Protein AF-A0A0A2C824-F1 (afdb_monomer)

pLDDT: mean 75.47, std 16.01, range [34.09, 92.88]

Nearest PDB structures (foldseek):
  3d4e-assembly1_A  TM=3.281E-01  e=4.835E-01  Streptococcus mutans
  4fuw-assembly1_B  TM=3.260E-01  e=3.064E-01  Saccharomyces cerevisiae S288C
  6jwp-assembly1_E  TM=3.381E-01  e=8.076E-01  Saccharomyces cerevisiae S288C
  8cuq-assembly2_A  TM=5.037E-01  e=4.466E+00  Acinetobacter baumannii
  4u0t-assembly7_G  TM=3.366E-01  e=2.525E+00  Acinetobacter baumannii

Structure (mmCIF, N/CA/C/O backbone):
data_AF-A0A0A2C824-F1
#
_entry.id   AF-A0A0A2C824-F1
#
loop_
_atom_site.group_PDB
_atom_site.id
_atom_site.type_symbol
_atom_site.label_atom_id
_atom_site.label_alt_id
_atom_site.label_comp_id
_atom_site.label_asym_id
_atom_site.label_entity_id
_atom_site.label_seq_id
_atom_site.pdbx_PDB_ins_code
_atom_site.Cartn_x
_atom_site.Cartn_y
_atom_site.Cartn_z
_atom_site.occupancy
_atom_site.B_iso_or_equiv
_atom_site.auth_seq_id
_atom_site.auth_comp_id
_atom_site.auth_asym_id
_atom_site.auth_atom_id
_atom_site.pdbx_PDB_model_num
ATOM 1 N N . MET A 1 1 ? -16.033 2.986 2.716 1.00 73.00 1 MET A N 1
ATOM 2 C CA . MET A 1 1 ? -15.933 1.860 3.685 1.00 73.00 1 MET A CA 1
ATOM 3 C C . MET A 1 1 ? -15.476 2.391 5.041 1.00 73.00 1 MET A C 1
ATOM 5 O O . MET A 1 1 ? -14.502 3.128 5.052 1.00 73.00 1 MET A O 1
ATOM 9 N N . ASP A 1 2 ? -16.175 2.084 6.137 1.00 82.94 2 ASP A N 1
ATOM 10 C CA . ASP A 1 2 ? -15.837 2.541 7.502 1.00 82.94 2 ASP A CA 1
ATOM 11 C C . ASP A 1 2 ? -14.719 1.704 8.165 1.00 82.94 2 ASP A C 1
ATOM 13 O O . ASP A 1 2 ? -14.307 0.673 7.626 1.00 82.94 2 ASP A O 1
ATOM 17 N N . LEU A 1 3 ? -14.229 2.150 9.331 1.00 82.62 3 LEU A N 1
ATOM 18 C CA . LEU A 1 3 ? -13.144 1.492 10.074 1.00 82.62 3 LEU A CA 1
ATOM 19 C C . LEU A 1 3 ? -13.476 0.047 10.450 1.00 82.62 3 LEU A C 1
ATOM 21 O O . LEU A 1 3 ? -12.667 -0.838 10.194 1.00 82.62 3 LEU A O 1
ATOM 25 N N . GLN A 1 4 ? -14.674 -0.214 10.977 1.00 84.81 4 GLN A N 1
ATOM 26 C CA . GLN A 1 4 ? -15.064 -1.557 11.417 1.00 84.81 4 GLN A CA 1
ATOM 27 C C . GLN A 1 4 ? -15.059 -2.561 10.261 1.00 84.81 4 GLN A C 1
ATOM 29 O O . GLN A 1 4 ? -14.655 -3.714 10.430 1.00 84.81 4 GLN A O 1
ATOM 34 N N . LYS A 1 5 ? -15.472 -2.132 9.064 1.00 81.44 5 LYS A N 1
ATOM 35 C CA . LYS A 1 5 ? -15.385 -2.954 7.853 1.00 81.44 5 LYS A CA 1
ATOM 36 C C . LYS A 1 5 ? -13.940 -3.196 7.426 1.00 81.44 5 LYS A C 1
ATOM 38 O O . LYS A 1 5 ? -13.633 -4.317 7.033 1.00 81.44 5 LYS A O 1
ATOM 43 N N . VAL A 1 6 ? -13.058 -2.193 7.513 1.00 78.94 6 VAL A N 1
ATOM 44 C CA . VAL A 1 6 ? -11.615 -2.371 7.242 1.00 78.94 6 VAL A CA 1
ATOM 45 C C . VAL A 1 6 ? -11.026 -3.399 8.208 1.00 78.94 6 VAL A C 1
ATOM 47 O O . VAL A 1 6 ? -10.404 -4.361 7.764 1.00 78.94 6 VAL A O 1
ATOM 50 N N . GLU A 1 7 ? -11.281 -3.240 9.505 1.00 85.44 7 GLU A N 1
ATOM 51 C CA . GLU A 1 7 ? -10.804 -4.136 10.561 1.00 85.44 7 GLU A CA 1
ATOM 52 C C . GLU A 1 7 ? -11.297 -5.568 10.364 1.00 85.44 7 GLU A C 1
ATOM 54 O O . GLU A 1 7 ? -10.503 -6.506 10.341 1.00 85.44 7 GLU A O 1
ATOM 59 N N . SER A 1 8 ? -12.602 -5.738 10.131 1.00 82.06 8 SER A N 1
ATOM 60 C CA . SER A 1 8 ? -13.219 -7.049 9.894 1.00 82.06 8 SER A CA 1
ATOM 61 C C . SER A 1 8 ? -12.656 -7.736 8.652 1.00 82.06 8 SER A C 1
ATOM 63 O O . SER A 1 8 ? -12.522 -8.957 8.611 1.00 82.06 8 SER A O 1
ATOM 65 N N . HIS A 1 9 ? -12.332 -6.958 7.619 1.00 76.94 9 HIS A N 1
ATOM 66 C CA . HIS A 1 9 ? -11.803 -7.481 6.366 1.00 76.94 9 HIS A CA 1
ATOM 67 C C . HIS A 1 9 ? -10.331 -7.875 6.459 1.00 76.94 9 HIS A C 1
ATOM 69 O O . HIS A 1 9 ? -9.905 -8.819 5.793 1.00 76.94 9 HIS A O 1
ATOM 75 N N . LEU A 1 10 ? -9.564 -7.145 7.268 1.00 76.56 10 LEU A N 1
ATOM 76 C CA . LEU A 1 10 ? -8.146 -7.389 7.511 1.00 76.56 10 LEU A CA 1
ATOM 77 C C . LEU A 1 10 ? -7.892 -8.385 8.645 1.00 76.56 10 LEU A C 1
ATOM 79 O O . LEU A 1 10 ? -6.811 -8.961 8.703 1.00 76.56 10 LEU A O 1
ATOM 83 N N . GLY A 1 11 ? -8.869 -8.599 9.528 1.00 80.69 11 GLY A N 1
ATOM 84 C CA . GLY A 1 11 ? -8.677 -9.351 10.766 1.00 80.69 11 GLY A CA 1
ATOM 85 C C . GLY A 1 11 ? -7.732 -8.642 11.739 1.00 80.69 11 GLY A C 1
ATOM 86 O O . GLY A 1 11 ? -7.056 -9.304 12.520 1.00 80.69 11 GLY A O 1
ATOM 87 N N . ILE A 1 12 ? -7.645 -7.311 11.659 1.00 84.06 12 ILE A N 1
ATOM 88 C CA . ILE A 1 12 ? -6.705 -6.483 12.419 1.00 84.06 12 ILE A CA 1
ATOM 89 C C . ILE A 1 12 ? -7.475 -5.345 13.081 1.00 84.06 12 ILE A C 1
ATOM 91 O O . ILE A 1 12 ? -8.342 -4.755 12.447 1.00 84.06 12 ILE A O 1
ATOM 95 N N . SER A 1 13 ? -7.140 -5.022 14.329 1.00 87.19 13 SER A N 1
ATOM 96 C CA . SER A 1 13 ? -7.655 -3.840 15.024 1.00 87.19 13 SER A CA 1
ATOM 97 C C . SER A 1 13 ? -6.680 -2.678 14.903 1.00 87.19 13 SER A C 1
ATOM 99 O O . SER A 1 13 ? -5.492 -2.837 15.187 1.00 87.19 13 SER A O 1
ATOM 101 N N . PHE A 1 14 ? -7.179 -1.507 14.516 1.00 88.50 14 PHE A N 1
ATOM 102 C CA . PHE A 1 14 ? -6.365 -0.301 14.446 1.00 88.50 14 PHE A CA 1
ATOM 103 C C . PHE A 1 14 ? -6.499 0.536 15.714 1.00 88.50 14 PHE A C 1
ATOM 105 O O . PHE A 1 14 ? -7.536 0.573 16.372 1.00 88.50 14 PHE A O 1
ATOM 112 N N . SER A 1 15 ? -5.438 1.267 16.031 1.00 89.94 15 SER A N 1
ATOM 113 C CA . SER A 1 15 ? -5.442 2.301 17.060 1.00 89.94 15 SER A CA 1
ATOM 114 C C . SER A 1 15 ? -5.401 3.685 16.412 1.00 89.94 15 SER A C 1
ATOM 116 O O . SER A 1 15 ? -4.686 3.870 15.428 1.00 89.94 15 SER A O 1
ATOM 118 N N . PRO A 1 16 ? -6.137 4.681 16.930 1.00 88.69 16 PRO A N 1
ATOM 119 C CA . PRO A 1 16 ? -6.015 6.050 16.444 1.00 88.69 16 PRO A CA 1
ATOM 120 C C . PRO A 1 16 ? -4.604 6.582 16.716 1.00 88.69 16 PRO A C 1
ATOM 122 O O . PRO A 1 16 ? -4.046 6.358 17.797 1.00 88.69 16 PRO A O 1
ATOM 125 N N . ILE A 1 17 ? -4.041 7.315 15.756 1.00 86.50 17 ILE A N 1
ATOM 126 C CA . ILE A 1 17 ? -2.763 8.002 15.957 1.00 86.50 17 ILE A CA 1
ATOM 127 C C . ILE A 1 17 ? -3.014 9.202 16.869 1.00 86.50 17 ILE A C 1
ATOM 129 O O . ILE A 1 17 ? -3.818 10.078 16.562 1.00 86.50 17 ILE A O 1
ATOM 133 N N . LYS A 1 18 ? -2.346 9.229 18.028 1.00 67.81 18 LYS A N 1
ATOM 134 C CA . LYS A 1 18 ? -2.470 10.304 19.025 1.00 67.81 18 LYS A CA 1
ATOM 135 C C . LYS A 1 18 ? -1.647 11.534 18.624 1.00 67.81 18 LYS A C 1
ATOM 137 O O . LYS A 1 18 ? -0.763 11.952 19.363 1.00 67.81 18 LYS A O 1
ATOM 142 N N . GLU A 1 19 ? -1.931 1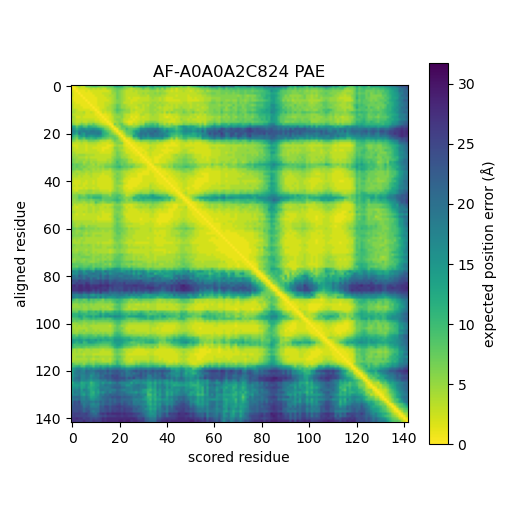2.101 17.461 1.00 67.19 19 GLU A N 1
ATOM 143 C CA . GLU A 1 19 ? -1.425 13.411 17.049 1.00 67.19 19 GLU A CA 1
ATOM 144 C C . GLU A 1 19 ? -2.608 14.375 16.919 1.00 67.19 19 GLU A C 1
ATOM 146 O O . GLU A 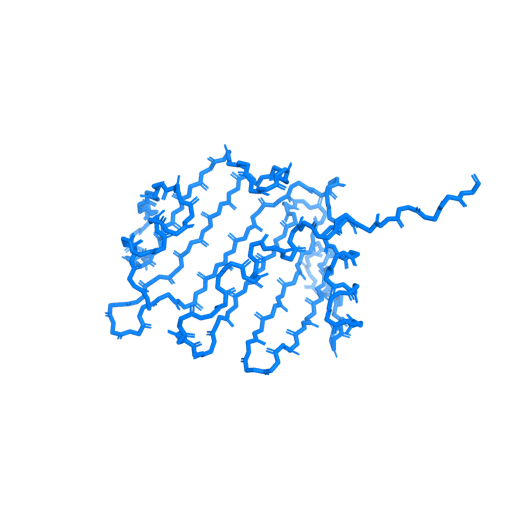1 19 ? -3.647 14.033 16.356 1.00 67.19 19 GLU A O 1
ATOM 151 N N . GLU A 1 20 ? -2.473 15.589 17.463 1.00 54.16 20 GLU A N 1
ATOM 152 C CA . GLU A 1 20 ? -3.575 16.557 17.633 1.00 54.16 20 GLU A CA 1
ATOM 153 C C . GLU A 1 20 ? -4.279 16.967 16.323 1.00 54.16 20 GLU A C 1
ATOM 155 O O . GLU A 1 20 ? -5.358 17.556 16.356 1.0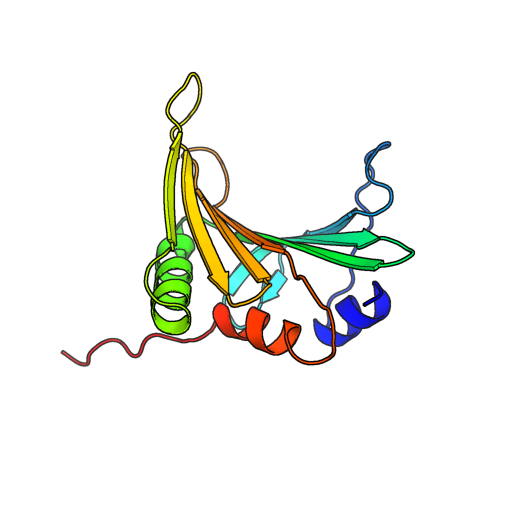0 54.16 20 GLU A O 1
ATOM 160 N N . THR A 1 21 ? -3.701 16.648 15.162 1.00 58.34 21 THR A N 1
ATOM 161 C CA . THR A 1 21 ? -4.164 17.092 13.838 1.00 58.34 21 THR A CA 1
ATOM 162 C C . THR A 1 21 ? -4.720 15.983 12.940 1.00 58.34 21 THR A C 1
ATOM 164 O O . THR A 1 21 ? -5.257 16.288 11.877 1.00 58.34 21 THR A O 1
ATOM 167 N N . THR A 1 22 ? -4.651 14.706 13.331 1.00 65.06 22 THR A N 1
ATOM 168 C CA . THR A 1 22 ? -4.999 13.568 12.454 1.00 65.06 22 THR A CA 1
ATOM 169 C C . THR A 1 22 ? -6.163 12.735 12.997 1.00 65.06 22 THR A C 1
ATOM 171 O O . THR A 1 22 ? -6.073 11.521 13.146 1.00 65.06 22 THR A O 1
ATOM 174 N N . GLN A 1 23 ? -7.321 13.376 13.204 1.00 70.06 23 GLN A N 1
ATOM 175 C CA . GLN A 1 23 ? -8.550 12.755 13.749 1.00 70.06 23 GLN A CA 1
ATOM 176 C C . GLN A 1 23 ? -9.114 11.566 12.936 1.00 70.06 23 GLN A C 1
ATOM 178 O O . GLN A 1 23 ? -10.003 10.865 13.408 1.00 70.06 23 GLN A O 1
ATOM 183 N N . ASN A 1 24 ? -8.570 11.315 11.744 1.00 86.00 24 ASN A N 1
ATOM 184 C CA . ASN A 1 24 ? -9.044 10.327 10.774 1.00 86.00 24 ASN A CA 1
ATOM 185 C C . ASN A 1 24 ? -7.963 9.299 10.391 1.00 86.00 24 ASN A C 1
ATOM 187 O O . ASN A 1 24 ? -8.098 8.612 9.375 1.00 86.00 24 ASN A O 1
ATOM 191 N N . LEU A 1 25 ? -6.855 9.245 11.139 1.00 89.00 25 LEU A N 1
ATOM 192 C CA . LEU A 1 25 ? -5.715 8.379 10.854 1.00 89.00 25 LEU A CA 1
ATOM 193 C C . LEU A 1 25 ? -5.582 7.309 11.936 1.00 89.00 25 LEU A C 1
ATOM 195 O O . LEU A 1 25 ? -5.501 7.603 13.130 1.00 89.00 25 LEU A O 1
ATOM 199 N N . PHE A 1 26 ? -5.534 6.061 11.494 1.00 90.31 26 PHE A N 1
ATOM 200 C CA . PHE A 1 26 ? -5.416 4.906 12.366 1.00 90.31 26 PHE A CA 1
ATOM 201 C C . PHE A 1 26 ? -4.208 4.080 11.946 1.00 90.31 26 PHE A C 1
ATOM 203 O O . PHE A 1 26 ? -3.901 3.993 10.756 1.00 90.31 26 PHE A O 1
ATOM 210 N N . GLU A 1 27 ? -3.524 3.477 12.910 1.00 92.88 27 GLU A N 1
ATOM 211 C CA . GLU A 1 27 ? -2.365 2.630 12.667 1.00 92.88 27 GLU A CA 1
ATOM 212 C C . GLU A 1 27 ? -2.415 1.323 13.445 1.00 92.88 27 GLU A C 1
ATOM 214 O O . GLU A 1 27 ? -3.077 1.184 14.474 1.00 92.88 27 GLU A O 1
ATOM 219 N N . VAL A 1 28 ? -1.671 0.361 12.928 1.00 92.06 28 VAL A N 1
ATOM 220 C CA . VAL A 1 28 ? -1.319 -0.884 13.591 1.00 92.06 28 VAL A CA 1
ATOM 221 C C . VAL A 1 28 ? 0.129 -1.197 13.232 1.00 92.06 28 VAL A C 1
ATOM 223 O O . VAL A 1 28 ? 0.588 -0.826 12.150 1.00 92.06 28 VAL A O 1
ATOM 226 N N . LYS A 1 29 ? 0.856 -1.835 14.146 1.00 92.44 29 LYS A N 1
ATOM 227 C CA . LYS A 1 29 ? 2.287 -2.118 14.003 1.00 92.44 29 LYS A CA 1
ATOM 228 C C . LYS A 1 29 ? 2.559 -3.606 14.086 1.00 92.44 29 LYS A C 1
ATOM 230 O O . LYS A 1 29 ? 1.748 -4.332 14.660 1.00 92.44 29 LYS A O 1
ATOM 235 N N . ASP A 1 30 ? 3.696 -4.011 13.534 1.00 91.06 30 ASP A N 1
ATOM 236 C CA . ASP A 1 30 ? 4.252 -5.360 13.648 1.00 91.06 30 ASP A CA 1
ATOM 237 C C . ASP A 1 30 ? 3.244 -6.442 13.234 1.00 91.06 30 ASP A C 1
ATOM 239 O O . ASP A 1 30 ? 2.973 -7.401 13.961 1.00 91.06 30 ASP A O 1
ATOM 243 N N . ILE A 1 31 ? 2.647 -6.263 12.053 1.00 87.56 31 ILE A N 1
ATOM 244 C CA . ILE A 1 31 ? 1.653 -7.191 11.514 1.00 87.56 31 ILE A CA 1
ATOM 245 C C . ILE A 1 31 ? 2.227 -7.993 10.355 1.00 87.56 31 ILE A C 1
ATOM 247 O O . ILE A 1 31 ? 3.069 -7.531 9.587 1.00 87.56 31 ILE A O 1
ATOM 251 N N . GLN A 1 32 ? 1.710 -9.204 10.185 1.00 83.12 32 GLN A N 1
ATOM 252 C CA . GLN A 1 32 ? 2.013 -10.016 9.019 1.00 83.12 32 GLN A CA 1
ATOM 253 C C . GLN A 1 32 ? 0.827 -9.994 8.066 1.00 83.12 32 GLN A C 1
ATOM 255 O O . GLN A 1 32 ? -0.275 -10.426 8.407 1.00 83.12 32 GLN A O 1
ATOM 260 N N . ILE A 1 33 ? 1.060 -9.518 6.848 1.00 76.81 33 ILE A N 1
ATOM 261 C CA . ILE A 1 33 ? 0.036 -9.484 5.813 1.00 76.81 33 ILE A CA 1
ATOM 262 C C . ILE A 1 33 ? 0.398 -10.513 4.763 1.00 76.81 33 ILE A C 1
ATOM 264 O O . ILE A 1 33 ? 1.242 -10.287 3.903 1.00 76.81 33 ILE A O 1
ATOM 268 N N . SER A 1 34 ? -0.284 -11.655 4.830 1.00 71.19 34 SER A N 1
ATOM 269 C CA . SER A 1 34 ? -0.150 -12.720 3.836 1.00 71.19 34 SER A CA 1
ATOM 270 C C . SER A 1 34 ? 1.292 -13.197 3.609 1.00 71.19 34 SER A C 1
ATOM 272 O O . SER A 1 34 ? 1.694 -13.473 2.485 1.00 71.19 34 SER A O 1
ATOM 274 N N . GLY A 1 35 ? 2.070 -13.289 4.686 1.00 75.31 35 GLY A N 1
ATOM 275 C CA . GLY A 1 35 ? 3.472 -13.707 4.648 1.00 75.31 35 GLY A CA 1
ATOM 276 C C . GLY A 1 35 ? 4.466 -12.547 4.679 1.00 75.31 35 GLY A C 1
ATOM 277 O O . GLY A 1 35 ? 5.535 -12.725 5.253 1.00 75.31 35 GLY A O 1
ATOM 278 N N . LEU A 1 36 ? 4.094 -11.362 4.182 1.00 80.31 36 LEU A N 1
ATOM 279 C CA . LEU A 1 36 ? 4.951 -10.177 4.197 1.00 80.31 36 LEU A CA 1
ATOM 280 C C . LEU A 1 36 ? 4.930 -9.503 5.583 1.00 80.31 36 LEU A C 1
ATOM 282 O O . LEU A 1 36 ? 3.841 -9.154 6.061 1.00 80.31 36 LEU A O 1
ATOM 286 N N . PRO A 1 37 ? 6.089 -9.299 6.234 1.00 86.06 37 PRO A N 1
ATOM 287 C CA . PRO A 1 37 ? 6.171 -8.471 7.430 1.00 86.06 37 PRO A CA 1
ATOM 288 C C . PRO A 1 37 ? 5.927 -6.999 7.073 1.00 86.06 37 PRO A C 1
ATOM 290 O O . PRO A 1 37 ? 6.550 -6.450 6.165 1.00 86.06 37 PRO A O 1
ATOM 293 N N . VAL A 1 38 ? 5.003 -6.365 7.792 1.00 88.19 38 VAL A N 1
ATOM 294 C CA . VAL A 1 38 ? 4.672 -4.944 7.666 1.00 88.19 38 VAL A CA 1
ATOM 295 C C . VAL A 1 38 ? 4.905 -4.301 9.028 1.00 88.19 38 VAL A C 1
ATOM 297 O O . VAL A 1 38 ? 4.237 -4.640 10.006 1.00 88.19 38 VAL A O 1
ATOM 300 N N . GLU A 1 39 ? 5.852 -3.368 9.080 1.00 91.88 39 GLU A N 1
ATOM 301 C CA . GLU A 1 39 ? 6.231 -2.664 10.307 1.00 91.88 39 GLU A CA 1
ATOM 302 C C . GLU A 1 39 ? 5.082 -1.791 10.802 1.00 91.88 39 GLU A C 1
ATOM 304 O O . GLU A 1 39 ? 4.738 -1.813 11.982 1.00 91.88 39 GLU A O 1
ATOM 309 N N . VAL A 1 40 ? 4.445 -1.051 9.888 1.00 92.00 40 VAL A N 1
ATOM 310 C CA . VAL A 1 40 ? 3.292 -0.203 10.195 1.00 92.00 40 VAL A CA 1
ATOM 311 C C . VAL A 1 40 ? 2.300 -0.229 9.043 1.00 92.00 40 VAL A C 1
ATOM 313 O O . VAL A 1 40 ? 2.654 0.017 7.894 1.00 92.00 40 VAL A O 1
ATOM 316 N N . LEU A 1 41 ? 1.026 -0.460 9.342 1.00 90.44 41 LEU A N 1
ATOM 317 C CA . LEU A 1 41 ? -0.069 -0.198 8.414 1.00 90.44 41 LEU A CA 1
ATOM 318 C C . LEU A 1 41 ? -0.880 0.982 8.927 1.00 90.44 41 LEU A C 1
ATOM 320 O O . LEU A 1 41 ? -1.455 0.924 10.013 1.00 90.44 41 LEU A O 1
ATOM 324 N N . ARG A 1 42 ? -0.959 2.039 8.119 1.00 91.38 42 ARG A N 1
ATOM 325 C CA . ARG A 1 42 ? -1.793 3.211 8.379 1.00 91.38 42 ARG A CA 1
ATOM 326 C C . ARG A 1 42 ? -2.976 3.257 7.431 1.00 91.38 42 ARG A C 1
ATO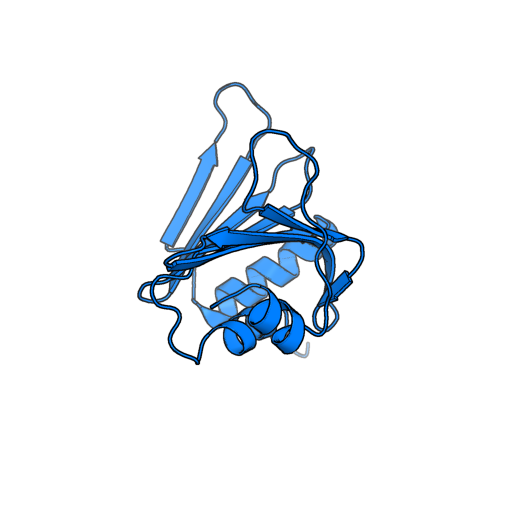M 328 O O . ARG A 1 42 ? -2.841 2.992 6.237 1.00 91.38 42 ARG A O 1
ATOM 335 N N . VAL A 1 43 ? -4.128 3.648 7.957 1.00 88.81 43 VAL A N 1
ATOM 336 C CA . VAL A 1 43 ? -5.356 3.846 7.187 1.00 88.81 43 VAL A CA 1
ATOM 337 C C . VAL A 1 43 ? -5.938 5.219 7.481 1.00 88.81 43 VAL A C 1
ATOM 339 O O . VAL A 1 43 ? -6.051 5.626 8.637 1.00 88.81 43 VAL A O 1
ATOM 342 N N . ARG A 1 44 ? -6.308 5.946 6.424 1.00 88.50 44 ARG A N 1
ATOM 343 C CA . ARG A 1 44 ? -7.053 7.205 6.534 1.00 88.50 44 ARG A CA 1
ATOM 344 C C . ARG A 1 44 ? -8.509 6.949 6.196 1.00 88.50 44 ARG A C 1
ATOM 346 O O . ARG A 1 44 ? -8.800 6.510 5.084 1.00 88.50 44 ARG A O 1
ATOM 353 N N . ILE A 1 45 ? -9.407 7.249 7.124 1.00 85.12 45 ILE A N 1
ATOM 354 C CA . ILE A 1 45 ? -10.846 7.024 6.968 1.00 85.12 45 ILE A CA 1
ATOM 355 C C . ILE A 1 45 ? -11.573 8.320 7.287 1.00 85.12 45 ILE A C 1
ATOM 357 O O . ILE A 1 45 ? -11.485 8.821 8.401 1.00 85.12 45 ILE A O 1
ATOM 361 N N . GLU A 1 46 ? -12.282 8.863 6.304 1.00 84.00 46 GLU A N 1
ATOM 362 C CA . GLU A 1 46 ? -13.106 10.058 6.473 1.00 84.00 46 GLU A CA 1
ATOM 363 C C . GLU A 1 46 ? -14.562 9.666 6.735 1.00 84.00 46 GLU A C 1
ATOM 365 O O . GLU A 1 46 ? -15.045 8.659 6.219 1.00 84.00 46 GLU A O 1
ATOM 370 N N . ASN A 1 47 ? -15.269 10.458 7.542 1.00 73.12 47 ASN A N 1
ATOM 371 C CA . ASN A 1 47 ? -16.620 10.115 7.999 1.00 73.12 47 ASN A CA 1
ATOM 372 C C . ASN A 1 47 ? -17.639 9.994 6.854 1.00 73.12 47 ASN A C 1
ATOM 374 O O . ASN A 1 47 ? -18.503 9.123 6.909 1.00 73.12 47 ASN A O 1
ATOM 378 N N . GLU A 1 48 ? -17.542 10.842 5.828 1.00 73.12 48 GLU A N 1
ATOM 379 C CA . GLU A 1 48 ? -18.531 10.895 4.739 1.00 73.12 48 GLU A CA 1
ATOM 380 C C . GLU A 1 48 ? -18.194 9.933 3.591 1.00 73.12 48 GLU A C 1
ATOM 382 O O . GLU A 1 48 ? -19.073 9.275 3.042 1.00 73.12 48 GLU A O 1
ATOM 387 N N . ASP A 1 49 ? -16.908 9.782 3.281 1.00 70.00 49 ASP A N 1
ATOM 388 C CA . ASP A 1 49 ? -16.440 9.037 2.107 1.00 70.00 49 ASP A CA 1
ATOM 389 C C . ASP A 1 49 ? -15.795 7.679 2.451 1.00 70.00 49 ASP A C 1
ATOM 391 O O . ASP A 1 49 ? -15.472 6.866 1.579 1.00 70.00 49 ASP A O 1
ATOM 395 N N . GLY A 1 50 ? -15.594 7.404 3.740 1.00 83.12 50 GLY A N 1
ATOM 396 C CA . GLY A 1 50 ? -14.910 6.218 4.237 1.00 83.12 50 GLY A CA 1
ATOM 397 C C . GLY A 1 50 ? -13.409 6.207 3.933 1.00 83.12 50 GLY A C 1
ATOM 398 O O . GLY A 1 50 ? -12.740 7.237 3.912 1.00 83.12 50 GLY A O 1
ATOM 399 N N . LEU A 1 51 ? -12.852 5.007 3.763 1.00 82.81 51 LEU A N 1
ATOM 400 C CA . LEU A 1 51 ? -11.430 4.772 3.529 1.00 82.81 51 LEU A CA 1
ATOM 401 C C . LEU A 1 51 ? -10.902 5.540 2.304 1.00 82.81 51 LEU A C 1
ATOM 403 O O . LEU A 1 51 ? -11.290 5.283 1.170 1.00 82.81 51 LEU A O 1
ATOM 407 N N . LYS A 1 52 ? -9.963 6.450 2.549 1.00 84.88 52 LYS A N 1
ATOM 408 C CA . LYS A 1 52 ? -9.312 7.283 1.532 1.00 84.88 52 LYS A CA 1
ATOM 409 C C . LYS A 1 52 ? -7.945 6.773 1.121 1.00 84.88 52 LYS A C 1
ATOM 411 O O . LYS A 1 52 ? -7.513 7.035 0.003 1.00 84.88 52 LYS A O 1
ATOM 416 N N . GLN A 1 53 ? -7.234 6.116 2.033 1.00 85.75 53 GLN A N 1
ATOM 417 C CA . GLN A 1 53 ? -5.850 5.723 1.802 1.00 85.75 53 GLN A CA 1
ATOM 418 C C . GLN A 1 53 ? -5.432 4.587 2.732 1.00 85.75 53 GLN A C 1
ATOM 420 O O . GLN A 1 53 ? -5.825 4.567 3.900 1.00 85.75 53 GLN A O 1
ATOM 425 N N . LEU A 1 54 ? -4.587 3.696 2.217 1.00 87.81 54 LEU A N 1
ATOM 426 C CA . LEU A 1 54 ? -3.768 2.777 3.003 1.00 87.81 54 LEU A CA 1
ATOM 427 C C . LEU A 1 54 ? -2.292 3.061 2.728 1.00 87.81 54 LEU A C 1
ATOM 429 O O . LEU A 1 54 ? -1.927 3.342 1.587 1.00 87.81 54 LEU A O 1
ATOM 433 N N . ALA A 1 55 ? -1.456 2.966 3.753 1.00 89.31 55 ALA A N 1
ATOM 434 C CA . ALA A 1 55 ? -0.008 3.057 3.634 1.00 89.31 55 ALA A CA 1
ATOM 435 C C . ALA A 1 55 ? 0.649 1.949 4.461 1.00 89.31 55 ALA A C 1
ATOM 437 O O . ALA A 1 55 ? 0.370 1.821 5.650 1.00 89.31 55 ALA A O 1
ATOM 438 N N . TYR A 1 56 ? 1.505 1.164 3.819 1.00 89.50 56 TYR A N 1
ATOM 439 C CA . TYR A 1 56 ? 2.273 0.080 4.417 1.00 89.50 56 TYR A CA 1
ATOM 440 C C . TYR A 1 56 ? 3.728 0.525 4.513 1.00 89.50 56 TYR A C 1
ATOM 442 O O . TYR A 1 56 ? 4.318 0.877 3.494 1.00 89.50 56 TYR A O 1
ATOM 450 N N . GLU A 1 57 ? 4.289 0.499 5.712 1.00 91.25 57 GLU A N 1
ATOM 451 C CA . GLU A 1 57 ? 5.723 0.606 5.961 1.00 91.25 57 GLU A CA 1
ATOM 452 C C . GLU A 1 57 ? 6.284 -0.809 6.040 1.00 91.25 57 GLU A C 1
ATOM 454 O O . GLU A 1 57 ? 5.814 -1.639 6.822 1.00 91.25 57 GLU A O 1
ATOM 459 N N . ILE A 1 58 ? 7.225 -1.102 5.156 1.00 89.50 58 ILE A N 1
ATOM 460 C CA . ILE A 1 58 ? 7.811 -2.421 4.960 1.00 89.50 58 ILE A CA 1
ATOM 461 C C . ILE A 1 58 ? 9.327 -2.240 4.978 1.00 89.50 58 ILE A C 1
ATOM 463 O O . ILE A 1 58 ? 9.851 -1.250 4.458 1.00 89.50 58 ILE A O 1
ATOM 467 N N . ASP A 1 59 ? 10.037 -3.209 5.546 1.00 88.75 59 ASP A N 1
ATOM 468 C CA . ASP A 1 59 ? 11.494 -3.193 5.530 1.00 88.75 59 ASP A CA 1
ATOM 469 C C . ASP A 1 59 ? 12.039 -3.195 4.084 1.00 88.75 59 ASP A C 1
ATOM 471 O O . ASP A 1 59 ? 11.501 -3.860 3.188 1.00 88.75 59 ASP A O 1
ATOM 475 N N . ASN A 1 60 ? 13.115 -2.439 3.848 1.00 86.31 60 ASN A N 1
ATOM 476 C CA . ASN A 1 60 ? 13.718 -2.294 2.522 1.00 86.31 60 ASN A CA 1
ATOM 477 C C . ASN A 1 60 ? 14.223 -3.632 1.942 1.00 86.31 60 ASN A C 1
ATOM 479 O O . ASN A 1 60 ? 14.257 -3.775 0.718 1.00 86.31 60 ASN A O 1
ATOM 483 N N . GLU A 1 61 ? 14.545 -4.632 2.769 1.00 87.44 61 GLU A N 1
ATOM 484 C CA . GLU A 1 61 ? 14.896 -5.993 2.341 1.00 87.44 61 GLU A CA 1
ATOM 485 C C . GLU A 1 61 ? 13.771 -6.645 1.521 1.00 87.44 61 GLU A C 1
ATOM 487 O O . GLU A 1 61 ? 14.038 -7.364 0.556 1.00 87.44 61 GLU A O 1
ATOM 492 N N . ASN A 1 62 ? 12.507 -6.329 1.827 1.00 85.38 62 ASN A N 1
ATOM 493 C CA . ASN A 1 62 ? 11.345 -6.877 1.123 1.00 85.38 62 ASN A CA 1
ATOM 494 C C . ASN A 1 62 ? 10.887 -6.012 -0.069 1.00 85.38 62 ASN A C 1
ATOM 496 O O . ASN A 1 62 ? 10.007 -6.417 -0.834 1.00 85.38 62 ASN A O 1
ATOM 500 N N . MET A 1 63 ? 11.482 -4.829 -0.277 1.00 86.81 63 MET A N 1
ATOM 501 C CA . MET A 1 63 ? 11.095 -3.891 -1.342 1.00 86.81 63 MET A CA 1
ATOM 502 C C . MET A 1 63 ? 11.112 -4.546 -2.729 1.00 86.81 63 MET A C 1
ATOM 504 O O . MET A 1 63 ? 10.187 -4.361 -3.524 1.00 86.81 63 MET A O 1
ATOM 508 N N . THR A 1 64 ? 12.175 -5.292 -3.043 1.00 86.31 64 THR A N 1
ATOM 509 C CA . THR A 1 64 ? 12.374 -5.877 -4.379 1.00 86.31 64 THR A CA 1
ATOM 510 C C . THR A 1 64 ? 11.240 -6.830 -4.744 1.00 86.31 64 THR A C 1
ATOM 512 O O . THR A 1 64 ? 10.728 -6.765 -5.864 1.00 86.31 64 THR A O 1
ATOM 515 N N . GLU A 1 65 ? 10.811 -7.667 -3.800 1.00 84.44 65 GLU A N 1
ATOM 516 C CA . GLU A 1 65 ? 9.709 -8.610 -3.995 1.00 84.44 65 GLU A CA 1
ATOM 517 C C . GLU A 1 65 ? 8.383 -7.873 -4.212 1.00 84.44 65 GLU A C 1
ATOM 519 O O . GLU A 1 65 ? 7.662 -8.164 -5.168 1.00 84.44 65 GLU A O 1
ATOM 524 N N . VAL A 1 66 ? 8.106 -6.845 -3.405 1.00 85.62 66 VAL A N 1
ATOM 525 C CA . VAL A 1 66 ? 6.886 -6.035 -3.537 1.00 85.62 66 VAL A CA 1
ATOM 526 C C . VAL A 1 66 ? 6.829 -5.330 -4.894 1.00 85.62 66 VAL A C 1
ATOM 528 O O . VAL A 1 66 ? 5.812 -5.390 -5.589 1.00 85.62 66 VAL A O 1
ATOM 531 N N . LEU A 1 67 ? 7.927 -4.701 -5.325 1.00 87.06 67 LEU A N 1
ATOM 532 C CA . LEU A 1 67 ? 8.004 -4.054 -6.637 1.00 87.06 67 LEU A CA 1
ATOM 533 C C . LEU A 1 67 ? 7.874 -5.062 -7.783 1.00 87.06 67 LEU A C 1
ATOM 535 O O . LEU A 1 67 ? 7.282 -4.745 -8.817 1.00 87.06 67 LEU A O 1
ATOM 539 N N . ALA A 1 68 ? 8.428 -6.265 -7.633 1.00 85.38 68 ALA A N 1
ATOM 540 C CA . ALA A 1 68 ? 8.302 -7.316 -8.632 1.00 85.38 68 ALA A CA 1
ATOM 541 C C . ALA A 1 68 ? 6.850 -7.818 -8.733 1.00 85.38 68 ALA A C 1
ATOM 543 O O . ALA A 1 68 ? 6.328 -7.936 -9.843 1.00 85.38 68 ALA A O 1
ATOM 544 N N . GLY A 1 69 ? 6.161 -8.003 -7.601 1.00 82.81 69 GLY A N 1
ATOM 545 C CA . GLY A 1 69 ? 4.737 -8.344 -7.554 1.00 82.81 69 GLY A CA 1
ATOM 546 C C . GLY A 1 69 ? 3.845 -7.274 -8.193 1.00 82.81 69 GLY A C 1
ATOM 547 O O . GLY A 1 69 ? 2.960 -7.594 -8.990 1.00 82.81 69 GLY A O 1
ATOM 548 N N . LEU A 1 70 ? 4.127 -5.992 -7.928 1.00 84.69 70 LEU A N 1
ATOM 549 C CA . LEU A 1 70 ? 3.441 -4.866 -8.572 1.00 84.69 70 LEU A CA 1
ATOM 550 C C . LEU A 1 70 ? 3.637 -4.875 -10.089 1.00 84.69 70 LEU A C 1
ATOM 552 O O . LEU A 1 70 ? 2.660 -4.759 -10.831 1.00 84.69 70 LEU A O 1
ATOM 556 N N . ARG A 1 71 ? 4.876 -5.075 -10.559 1.00 86.50 71 ARG A N 1
ATOM 557 C CA . ARG A 1 71 ? 5.181 -5.141 -11.996 1.00 86.50 71 ARG A CA 1
ATOM 558 C C . ARG A 1 71 ? 4.522 -6.326 -12.686 1.00 86.50 71 ARG A C 1
ATOM 560 O O . ARG A 1 71 ? 4.004 -6.174 -13.786 1.00 86.50 71 ARG A O 1
ATOM 567 N N . TYR A 1 72 ? 4.524 -7.488 -12.041 1.00 82.81 72 TYR A N 1
ATOM 568 C CA . TYR A 1 72 ? 3.875 -8.685 -12.564 1.00 82.81 72 TYR A CA 1
ATOM 569 C C . TYR A 1 72 ? 2.367 -8.475 -12.743 1.00 82.81 72 TYR A C 1
ATOM 571 O O . TYR A 1 72 ? 1.790 -8.911 -13.736 1.00 82.81 72 TYR A O 1
ATOM 579 N N . ARG A 1 73 ? 1.724 -7.779 -11.798 1.00 78.88 73 ARG A N 1
ATOM 580 C CA . ARG A 1 73 ? 0.266 -7.650 -11.766 1.00 78.88 73 ARG A CA 1
ATOM 581 C C . ARG A 1 73 ? -0.293 -6.457 -12.535 1.00 78.88 73 ARG A C 1
ATOM 583 O O . ARG A 1 73 ? -1.362 -6.579 -13.127 1.00 78.88 73 ARG A O 1
ATOM 590 N N . PHE A 1 74 ? 0.391 -5.319 -12.506 1.00 81.06 74 PHE A N 1
ATOM 591 C CA . PHE A 1 74 ? -0.083 -4.070 -13.115 1.00 81.06 74 PHE A CA 1
ATOM 592 C C . PHE A 1 74 ? 0.789 -3.601 -14.278 1.00 81.06 74 PHE A C 1
ATOM 594 O O . PHE A 1 74 ? 0.518 -2.553 -14.860 1.00 81.06 74 PHE A O 1
ATOM 601 N N . GLY A 1 75 ? 1.820 -4.369 -14.631 1.00 85.19 75 GLY A N 1
ATOM 602 C CA . GLY A 1 75 ? 2.802 -3.966 -15.624 1.00 85.19 75 GLY A CA 1
ATOM 603 C C . GLY A 1 75 ? 3.816 -2.956 -15.073 1.00 85.19 75 GLY A C 1
ATOM 604 O O . GLY A 1 75 ? 3.891 -2.710 -13.863 1.00 85.19 75 GLY A O 1
ATOM 605 N N . PRO A 1 76 ? 4.654 -2.376 -15.946 1.00 86.81 76 PRO A N 1
ATOM 606 C CA . PRO A 1 76 ? 5.629 -1.379 -15.529 1.00 86.81 76 PRO A CA 1
ATOM 607 C C . PRO A 1 76 ? 4.939 -0.147 -14.911 1.00 86.81 76 PRO A C 1
ATOM 609 O O . PRO A 1 76 ? 3.823 0.194 -15.307 1.00 86.81 76 PRO A O 1
ATOM 612 N N . PRO A 1 77 ? 5.589 0.532 -13.951 1.00 87.38 77 PRO A N 1
ATOM 613 C CA . PRO A 1 77 ? 5.065 1.770 -13.387 1.00 87.38 77 PRO A CA 1
ATOM 614 C C . PRO A 1 77 ? 4.908 2.830 -14.480 1.00 87.38 77 PRO A C 1
ATOM 616 O O . PRO A 1 77 ? 5.755 2.961 -15.362 1.00 87.38 77 PRO A O 1
ATOM 619 N N . VAL A 1 78 ? 3.831 3.604 -14.393 1.00 84.62 78 VAL A N 1
ATOM 620 C CA . VAL A 1 78 ? 3.509 4.686 -15.339 1.00 84.62 78 VAL A CA 1
ATOM 621 C C . VAL A 1 78 ? 4.350 5.939 -15.096 1.00 84.62 78 VAL A C 1
ATOM 623 O O . VAL A 1 78 ? 4.477 6.781 -15.979 1.00 84.62 78 VAL A O 1
ATOM 626 N N . GLY A 1 79 ? 4.938 6.053 -13.905 1.00 74.75 79 GLY A N 1
ATOM 627 C CA . GLY A 1 79 ? 5.849 7.124 -13.539 1.00 74.75 79 GLY A CA 1
ATOM 628 C C . GLY A 1 79 ? 6.945 6.607 -12.622 1.00 74.75 79 GLY A C 1
ATOM 629 O O . GLY A 1 79 ? 6.684 5.839 -11.693 1.00 74.75 79 GLY A O 1
ATOM 630 N N . THR A 1 80 ? 8.167 7.048 -12.892 1.00 69.94 80 THR A N 1
ATOM 631 C CA . THR A 1 80 ? 9.311 6.883 -12.000 1.00 69.94 80 THR A CA 1
ATOM 632 C C . THR A 1 80 ? 9.942 8.244 -11.788 1.00 69.94 80 THR A C 1
ATOM 634 O O . THR A 1 80 ? 10.406 8.847 -12.757 1.00 69.94 80 THR A O 1
ATOM 637 N N . SER A 1 81 ? 9.957 8.732 -10.554 1.00 68.12 81 SER A N 1
ATOM 638 C CA . SER A 1 81 ? 10.708 9.932 -10.189 1.00 68.12 81 SER A CA 1
ATOM 639 C C . SER A 1 81 ? 11.835 9.556 -9.239 1.00 68.12 81 SER A C 1
ATOM 641 O O . SER A 1 81 ? 11.702 8.654 -8.410 1.00 68.12 81 SER A O 1
ATOM 643 N N . VAL A 1 82 ? 12.959 10.244 -9.401 1.00 60.16 82 VAL A N 1
ATOM 644 C CA . VAL A 1 82 ? 14.023 10.292 -8.406 1.00 60.16 82 VAL A CA 1
ATOM 645 C C . VAL A 1 82 ? 14.097 11.749 -7.988 1.00 60.16 82 VAL A C 1
ATOM 647 O O . VAL A 1 82 ? 14.478 12.590 -8.801 1.00 60.16 82 VAL A O 1
ATOM 650 N N . ASP A 1 83 ? 13.650 12.052 -6.774 1.00 57.25 83 ASP A N 1
ATOM 651 C CA . ASP A 1 83 ? 13.832 13.387 -6.212 1.00 57.25 83 ASP A CA 1
ATOM 652 C C . ASP A 1 83 ? 15.219 13.452 -5.561 1.00 57.25 83 ASP A C 1
ATOM 654 O O . ASP A 1 83 ? 15.586 12.585 -4.760 1.00 57.25 83 ASP A O 1
ATOM 658 N N . VAL A 1 84 ? 16.011 14.439 -5.985 1.00 52.62 84 VAL A N 1
ATOM 659 C CA . VAL A 1 84 ? 17.398 14.673 -5.552 1.00 52.62 84 VAL A CA 1
ATOM 660 C C . VAL A 1 84 ? 17.564 16.110 -5.030 1.00 52.62 84 VAL A C 1
ATOM 662 O O . VAL A 1 84 ? 18.666 16.509 -4.655 1.00 52.62 84 VAL A O 1
ATOM 665 N N . GLU A 1 85 ? 16.503 16.927 -4.978 1.00 36.75 85 GLU A N 1
ATOM 666 C CA . GLU A 1 85 ? 16.651 18.328 -4.576 1.00 36.75 85 GLU A CA 1
ATOM 667 C C . GLU A 1 85 ? 16.647 18.490 -3.047 1.00 36.75 85 GLU A C 1
ATOM 669 O O . GLU A 1 85 ? 15.617 18.546 -2.381 1.00 36.75 85 GLU A O 1
ATOM 674 N N . GLY A 1 86 ? 17.855 18.596 -2.481 1.00 46.47 86 GLY A N 1
ATOM 675 C CA . GLY A 1 86 ? 18.097 19.080 -1.115 1.00 46.47 86 GLY A CA 1
ATOM 676 C C . GLY A 1 86 ? 17.873 18.072 0.020 1.00 46.47 86 GLY A C 1
ATOM 677 O O . GLY A 1 86 ? 17.995 18.457 1.184 1.00 46.47 86 GLY A O 1
ATOM 678 N N . GLY A 1 87 ? 17.586 16.802 -0.292 1.00 56.44 87 GLY A N 1
ATOM 679 C CA . GLY A 1 87 ? 17.378 15.714 0.674 1.00 56.44 87 GLY A CA 1
ATOM 680 C C . GLY A 1 87 ? 18.010 14.376 0.259 1.00 56.44 87 GLY A C 1
ATOM 681 O O . GLY A 1 87 ? 18.747 14.299 -0.721 1.00 56.44 87 GLY A O 1
ATOM 682 N N . SER A 1 88 ? 17.735 13.315 1.029 1.00 57.09 88 SER A N 1
ATOM 683 C CA . SER A 1 88 ? 18.128 11.936 0.694 1.00 57.09 88 SER A CA 1
ATOM 684 C C . SER A 1 88 ? 17.461 11.501 -0.615 1.00 57.09 88 SER A C 1
ATOM 686 O O . SER A 1 88 ? 16.272 11.795 -0.768 1.00 57.09 88 SER A O 1
ATOM 688 N N . PRO A 1 89 ? 18.150 10.768 -1.511 1.00 62.31 89 PRO A N 1
ATOM 689 C CA . PRO A 1 89 ? 17.544 10.260 -2.737 1.00 62.31 89 PRO A CA 1
ATOM 690 C C . PRO A 1 89 ? 16.239 9.524 -2.425 1.00 62.31 89 PRO A C 1
ATOM 692 O O . PRO A 1 89 ? 16.219 8.598 -1.607 1.00 62.31 89 PRO A O 1
ATOM 695 N N . GLN A 1 90 ? 15.143 9.958 -3.047 1.00 75.75 90 GLN A N 1
ATOM 696 C CA . GLN A 1 90 ? 13.856 9.275 -2.955 1.00 75.75 90 GLN A CA 1
ATOM 697 C C . GLN A 1 90 ? 13.491 8.735 -4.320 1.00 75.75 90 GLN A C 1
ATOM 699 O O . GLN A 1 90 ? 13.321 9.497 -5.271 1.00 75.75 90 GLN A O 1
ATOM 704 N N . GLN A 1 91 ? 13.368 7.415 -4.416 1.00 85.25 91 GLN A N 1
ATOM 705 C CA . GLN A 1 91 ? 12.871 6.774 -5.620 1.00 85.25 91 GLN A CA 1
ATOM 706 C C . GLN A 1 91 ? 11.397 6.441 -5.430 1.00 85.25 91 GLN A C 1
ATOM 708 O O . GLN A 1 91 ? 11.007 5.787 -4.463 1.00 85.25 91 GLN A O 1
ATOM 713 N N . GLN A 1 92 ? 10.585 6.898 -6.376 1.00 88.50 92 GLN A N 1
ATOM 714 C CA . GLN A 1 92 ? 9.146 6.710 -6.372 1.00 88.50 92 GLN A CA 1
ATOM 715 C C . GLN A 1 92 ? 8.705 5.988 -7.643 1.00 88.50 92 GLN A C 1
ATOM 717 O O . GLN A 1 92 ? 9.159 6.292 -8.747 1.00 88.50 92 GLN A O 1
ATOM 722 N N . TRP A 1 93 ? 7.774 5.052 -7.484 1.00 90.75 93 TRP A N 1
ATOM 723 C CA . TRP A 1 93 ? 7.097 4.353 -8.569 1.00 90.75 93 TRP A CA 1
ATOM 724 C C . TRP A 1 93 ? 5.590 4.541 -8.435 1.00 90.75 93 TRP A C 1
ATOM 726 O O . TRP A 1 93 ? 5.036 4.398 -7.346 1.00 90.75 93 TRP A O 1
ATOM 736 N N . ILE A 1 94 ? 4.925 4.852 -9.544 1.00 88.56 94 ILE A N 1
ATOM 737 C CA . ILE A 1 94 ? 3.482 5.102 -9.582 1.00 88.56 94 ILE A CA 1
ATOM 738 C C . ILE A 1 94 ? 2.828 4.098 -10.527 1.00 88.56 94 ILE A C 1
ATOM 740 O O . ILE A 1 94 ? 3.327 3.866 -11.627 1.00 88.56 94 ILE A O 1
ATOM 744 N N . TRP A 1 95 ? 1.687 3.542 -10.126 1.00 87.69 95 TRP A N 1
ATOM 745 C CA . TRP A 1 95 ? 0.787 2.788 -10.995 1.00 87.69 95 TRP A CA 1
ATOM 746 C C . TRP A 1 95 ? -0.610 3.400 -10.941 1.00 87.69 95 TRP A C 1
ATOM 748 O O . TRP A 1 95 ? -1.152 3.629 -9.859 1.00 87.69 95 TRP A O 1
ATOM 758 N N . HIS A 1 96 ? -1.202 3.610 -12.115 1.00 82.56 96 HIS A N 1
ATOM 759 C CA . HIS A 1 96 ? -2.629 3.879 -12.260 1.00 82.56 96 HIS A CA 1
ATOM 760 C C . HIS A 1 96 ? -3.328 2.561 -12.584 1.00 82.56 96 HIS A C 1
ATOM 762 O O . HIS A 1 96 ? -3.121 1.991 -13.655 1.00 82.56 96 HIS A O 1
ATOM 768 N N . THR A 1 97 ? -4.129 2.051 -11.652 1.00 72.00 97 THR A N 1
ATOM 769 C CA . THR A 1 97 ? -4.838 0.776 -11.804 1.00 72.00 97 THR A CA 1
ATOM 770 C C . THR A 1 97 ? -6.319 1.057 -12.011 1.00 72.00 97 THR A C 1
ATOM 772 O O . THR A 1 97 ? -7.134 0.898 -11.104 1.00 72.00 97 THR A O 1
ATOM 775 N N . GLY A 1 98 ? -6.650 1.536 -13.212 1.00 75.38 98 GLY A N 1
ATOM 776 C CA . GLY A 1 98 ? -7.973 2.077 -13.515 1.00 75.38 98 GLY A CA 1
ATOM 777 C C . GLY A 1 98 ? -8.153 3.434 -12.843 1.00 75.38 98 GLY A C 1
ATOM 778 O O . GLY A 1 98 ? -7.447 4.383 -13.175 1.00 75.38 98 GLY A O 1
ATOM 779 N N . GLU A 1 99 ? -9.081 3.512 -11.897 1.00 74.88 99 GLU A N 1
ATOM 780 C CA . GLU A 1 99 ? -9.339 4.734 -11.133 1.00 74.88 99 GLU A CA 1
ATOM 781 C C . GLU A 1 99 ? -8.463 4.833 -9.867 1.00 74.88 99 GLU A C 1
ATOM 783 O O . GLU A 1 99 ? -8.251 5.923 -9.335 1.00 74.88 99 GLU A O 1
ATOM 788 N N . ASP A 1 100 ? -7.882 3.720 -9.410 1.00 80.75 100 ASP A N 1
ATOM 789 C CA . ASP A 1 100 ? -7.042 3.695 -8.214 1.00 80.75 100 ASP A CA 1
ATOM 790 C C . ASP A 1 100 ? -5.581 4.064 -8.501 1.00 80.75 100 ASP A C 1
ATOM 792 O O . ASP A 1 100 ? -5.064 3.881 -9.610 1.00 80.75 100 ASP A O 1
ATOM 796 N N . VAL A 1 101 ? -4.884 4.535 -7.463 1.00 84.12 101 V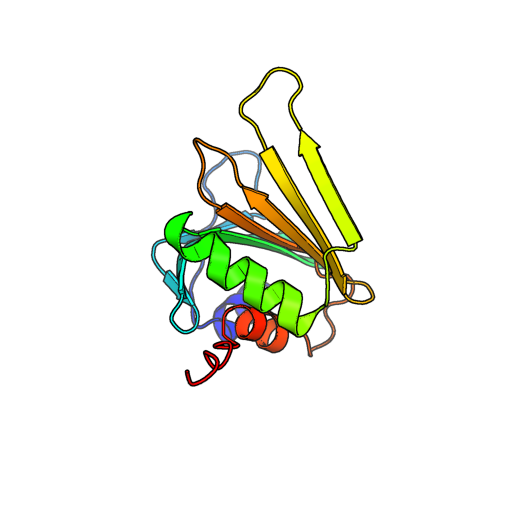AL A N 1
ATOM 797 C CA . VAL A 1 101 ? -3.462 4.893 -7.543 1.00 84.12 101 VAL A CA 1
ATOM 798 C C . VAL A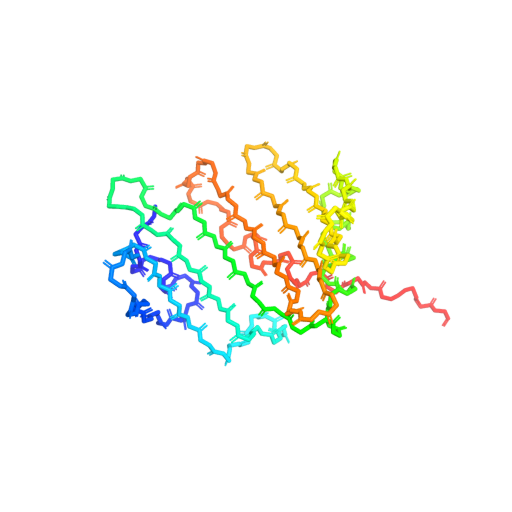 1 101 ? -2.653 4.116 -6.515 1.00 84.12 101 VAL A C 1
ATOM 800 O O . VAL A 1 101 ? -2.961 4.136 -5.322 1.00 84.12 101 VAL A O 1
ATOM 803 N N . ILE A 1 102 ? -1.579 3.480 -6.983 1.00 88.06 102 ILE A N 1
ATOM 804 C CA . ILE A 1 102 ? -0.550 2.860 -6.148 1.00 88.06 102 ILE A CA 1
ATOM 805 C C . ILE A 1 102 ? 0.715 3.699 -6.254 1.00 88.06 102 ILE A C 1
ATOM 807 O O . ILE A 1 102 ? 1.164 4.011 -7.357 1.00 88.06 102 ILE A O 1
ATOM 811 N N . VAL A 1 103 ? 1.308 4.036 -5.116 1.00 88.62 103 VAL A N 1
ATOM 812 C CA . VAL A 1 103 ? 2.584 4.742 -5.039 1.00 88.62 103 VAL A CA 1
ATOM 813 C C . VAL A 1 103 ? 3.513 3.954 -4.136 1.00 88.62 103 VAL A C 1
ATOM 815 O O . VAL A 1 103 ? 3.186 3.712 -2.983 1.00 88.62 103 VAL A O 1
ATOM 818 N N . ALA A 1 104 ? 4.668 3.565 -4.648 1.00 90.19 104 ALA A N 1
ATOM 819 C CA . ALA A 1 104 ? 5.742 2.980 -3.863 1.00 90.19 104 ALA A CA 1
ATOM 820 C C . ALA A 1 104 ? 6.870 4.006 -3.738 1.00 90.19 104 ALA A C 1
ATOM 822 O O . ALA A 1 104 ? 7.244 4.606 -4.744 1.00 90.19 104 ALA A O 1
ATOM 823 N N . VAL A 1 105 ? 7.405 4.207 -2.538 1.00 89.31 105 VAL A N 1
ATOM 824 C CA . VAL A 1 105 ? 8.495 5.151 -2.265 1.00 89.31 105 VAL A CA 1
ATOM 825 C C . VAL A 1 105 ? 9.562 4.451 -1.432 1.00 89.31 105 VAL A C 1
ATOM 827 O O . VAL A 1 105 ? 9.243 3.798 -0.442 1.00 89.31 105 VAL A O 1
ATOM 830 N N . THR A 1 106 ? 10.827 4.602 -1.810 1.00 88.50 106 THR A N 1
ATOM 831 C CA . THR A 1 106 ? 11.980 4.227 -0.978 1.00 88.50 106 THR A CA 1
ATOM 832 C C . THR A 1 106 ? 12.861 5.444 -0.722 1.00 88.50 106 THR A C 1
ATOM 834 O O . THR A 1 106 ? 12.873 6.398 -1.504 1.00 88.50 106 THR A O 1
ATOM 837 N N . SER A 1 107 ? 13.593 5.403 0.386 1.00 81.38 107 SER A N 1
ATOM 838 C CA . SER A 1 107 ? 14.587 6.393 0.784 1.00 81.38 107 SER A CA 1
ATOM 839 C C . SER A 1 107 ? 15.695 5.698 1.574 1.00 81.38 107 SER A C 1
ATOM 841 O O . SER A 1 107 ? 15.428 4.732 2.280 1.00 81.38 107 SER A O 1
ATOM 843 N N . GLU A 1 108 ? 16.923 6.215 1.521 1.00 74.00 108 GLU A N 1
ATOM 844 C CA . GLU A 1 108 ? 18.078 5.610 2.210 1.00 74.00 108 GLU A CA 1
ATOM 845 C C . GLU A 1 108 ? 17.921 5.492 3.736 1.00 74.00 108 GLU A C 1
ATOM 847 O O . GLU A 1 108 ? 18.564 4.654 4.364 1.00 74.00 108 GLU A O 1
ATOM 852 N N . HIS A 1 109 ? 17.091 6.335 4.355 1.00 77.19 109 HIS A N 1
ATOM 853 C CA . HIS A 1 109 ? 16.969 6.423 5.81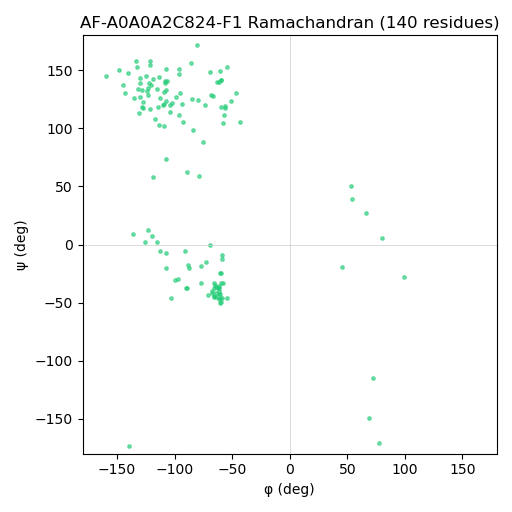6 1.00 77.19 109 HIS A CA 1
ATOM 854 C C . HIS A 1 109 ? 15.568 6.116 6.341 1.00 77.19 109 HIS A C 1
ATOM 856 O O . HIS A 1 109 ? 15.299 6.338 7.523 1.00 77.19 109 HIS A O 1
ATOM 862 N N . ARG A 1 110 ? 14.649 5.670 5.479 1.00 80.38 110 ARG A N 1
ATOM 863 C CA . ARG A 1 110 ? 13.269 5.373 5.874 1.00 80.38 110 ARG A CA 1
ATOM 864 C C . ARG A 1 110 ? 12.826 4.013 5.338 1.00 80.38 110 ARG A C 1
ATOM 866 O O . ARG A 1 110 ? 13.339 3.584 4.302 1.00 80.38 110 ARG A O 1
ATOM 873 N N . PRO A 1 111 ? 11.874 3.351 6.018 1.00 85.75 111 PRO A N 1
ATOM 874 C CA . PRO A 1 111 ? 11.245 2.147 5.496 1.00 85.75 111 PRO A CA 1
ATOM 875 C C . PRO A 1 111 ? 10.657 2.383 4.105 1.00 85.75 111 PRO A C 1
ATOM 877 O O . PRO A 1 111 ? 10.265 3.503 3.755 1.00 85.75 111 PRO A O 1
ATOM 880 N N . PHE A 1 112 ? 10.573 1.314 3.323 1.00 89.88 112 PHE A N 1
ATOM 881 C CA . PHE A 1 112 ? 9.871 1.335 2.052 1.00 89.88 112 PHE A CA 1
ATOM 882 C C . PHE A 1 112 ? 8.376 1.541 2.311 1.00 89.88 112 PHE A C 1
ATOM 884 O O . PHE A 1 112 ? 7.760 0.813 3.090 1.00 89.88 112 PHE A O 1
ATOM 891 N N . VAL A 1 113 ? 7.781 2.535 1.652 1.00 90.25 113 VAL A N 1
ATOM 892 C CA . VAL A 1 113 ? 6.366 2.868 1.819 1.00 90.25 113 VAL A CA 1
ATOM 893 C C . VAL A 1 113 ? 5.593 2.490 0.570 1.00 90.25 113 VAL A C 1
ATOM 895 O O . VAL A 1 113 ? 5.833 3.028 -0.510 1.00 90.25 113 VAL A O 1
ATOM 898 N N . LEU A 1 114 ? 4.599 1.621 0.730 1.00 90.25 114 LEU A N 1
ATOM 899 C CA . LEU A 1 114 ? 3.599 1.332 -0.290 1.00 90.25 114 LEU A CA 1
ATOM 900 C C . LEU A 1 114 ? 2.285 2.021 0.082 1.00 90.25 114 LEU A C 1
ATOM 902 O O . LEU A 1 114 ? 1.646 1.667 1.064 1.00 90.25 114 LEU A O 1
ATOM 906 N N . SER A 1 115 ? 1.855 2.991 -0.711 1.00 88.62 115 SER A N 1
ATOM 907 C CA . SER A 1 115 ? 0.599 3.714 -0.544 1.00 88.62 115 SER A CA 1
ATOM 908 C C . SER A 1 115 ? -0.408 3.317 -1.617 1.00 88.62 115 SER A C 1
ATOM 910 O O . SER A 1 115 ? -0.079 3.228 -2.798 1.00 88.62 115 SER A O 1
ATOM 912 N N . TYR A 1 116 ? -1.664 3.163 -1.218 1.00 86.62 116 TYR A N 1
ATOM 913 C CA . TYR A 1 116 ? -2.792 2.920 -2.106 1.00 86.62 116 TYR A CA 1
ATOM 914 C C . TYR A 1 116 ? -3.924 3.883 -1.802 1.00 86.62 116 TYR A C 1
ATOM 916 O O . TYR A 1 116 ? -4.380 3.995 -0.662 1.00 86.62 116 TYR A O 1
ATOM 924 N N . ARG A 1 117 ? -4.377 4.571 -2.844 1.00 84.50 117 ARG A N 1
ATOM 925 C CA . ARG A 1 117 ? -5.514 5.477 -2.800 1.00 84.50 117 ARG A CA 1
ATOM 926 C C . ARG A 1 117 ? -6.637 4.888 -3.653 1.00 84.50 117 ARG A C 1
AT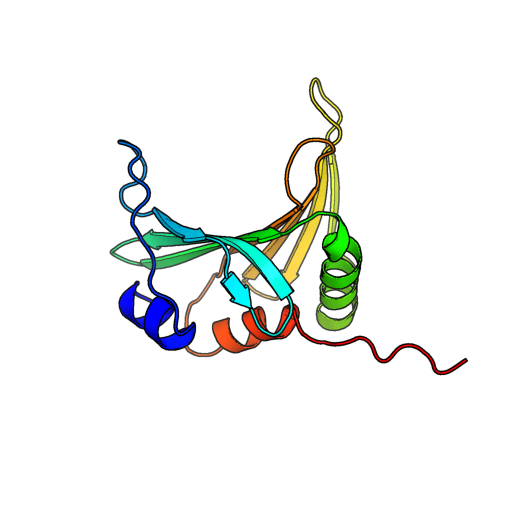OM 928 O O . ARG A 1 117 ? -6.549 4.980 -4.881 1.00 84.50 117 ARG A O 1
ATOM 935 N N . PRO A 1 118 ? -7.667 4.294 -3.030 1.00 76.94 118 PRO A N 1
ATOM 936 C CA . PRO A 1 118 ? -8.857 3.891 -3.753 1.00 76.94 118 PRO A CA 1
ATOM 937 C C . PRO A 1 118 ? -9.646 5.118 -4.224 1.00 76.94 118 PRO A C 1
ATOM 939 O O . PRO A 1 118 ? -9.661 6.166 -3.574 1.00 76.94 118 PRO A O 1
ATOM 942 N N . SER A 1 119 ? -10.308 4.967 -5.359 1.00 67.31 119 SER A N 1
ATOM 943 C CA . SER A 1 119 ? -11.114 5.992 -6.032 1.00 67.31 119 SER A CA 1
ATOM 944 C C . SER A 1 119 ? -12.614 5.779 -5.837 1.00 67.31 119 SER A C 1
ATOM 946 O O . SER A 1 119 ? -13.312 6.712 -5.449 1.00 67.31 119 SER A O 1
ATOM 948 N N . LEU A 1 120 ? -13.084 4.539 -6.004 1.00 58.03 120 LEU A N 1
ATOM 949 C CA . LEU A 1 120 ? -14.445 4.089 -5.723 1.00 58.03 120 LEU A CA 1
ATOM 950 C C . LEU A 1 120 ? -14.388 2.810 -4.881 1.00 58.03 120 LEU A C 1
ATOM 952 O O . LEU A 1 120 ? -13.939 1.755 -5.327 1.00 58.03 120 LEU A O 1
ATOM 956 N N . LEU A 1 121 ? -14.847 2.881 -3.633 1.00 55.53 121 LEU A N 1
ATOM 957 C CA . LEU A 1 121 ? -14.937 1.709 -2.759 1.00 55.53 121 LEU A CA 1
ATOM 958 C C . LEU A 1 121 ? -16.283 1.001 -2.911 1.00 55.53 121 LEU A C 1
ATOM 960 O O . LEU A 1 121 ? -17.023 0.871 -1.936 1.00 55.53 121 LEU A O 1
ATOM 964 N N . ASP A 1 122 ? -16.567 0.484 -4.105 1.00 45.75 122 ASP A N 1
ATOM 965 C CA . ASP A 1 122 ? -17.598 -0.540 -4.267 1.00 45.75 122 ASP A CA 1
ATOM 966 C C . ASP A 1 122 ? -16.968 -1.936 -4.176 1.00 45.75 122 ASP A C 1
ATOM 968 O O . ASP A 1 122 ? -16.268 -2.383 -5.079 1.00 45.75 122 ASP A O 1
ATOM 972 N N . HIS A 1 123 ? -17.197 -2.591 -3.029 1.00 44.41 123 HIS A N 1
ATOM 973 C CA . HIS A 1 123 ? -17.120 -4.026 -2.679 1.00 44.41 123 HIS A CA 1
ATOM 974 C C . HIS A 1 123 ? -15.927 -4.924 -3.115 1.00 44.41 123 HIS A C 1
ATOM 976 O O . HIS A 1 123 ? -15.728 -5.965 -2.488 1.00 44.41 123 HIS A O 1
ATOM 982 N N . PHE A 1 124 ? -15.112 -4.597 -4.121 1.00 41.16 124 PHE A N 1
ATOM 983 C CA . PHE A 1 124 ? -14.278 -5.588 -4.819 1.00 41.16 124 PHE A CA 1
ATOM 984 C C . PHE A 1 124 ? -12.763 -5.514 -4.522 1.00 41.16 124 PHE A C 1
ATOM 986 O O . PHE A 1 124 ? -12.061 -6.509 -4.709 1.00 41.16 124 PHE A O 1
ATOM 993 N N . SER A 1 125 ? -12.220 -4.393 -4.024 1.00 51.53 125 SER A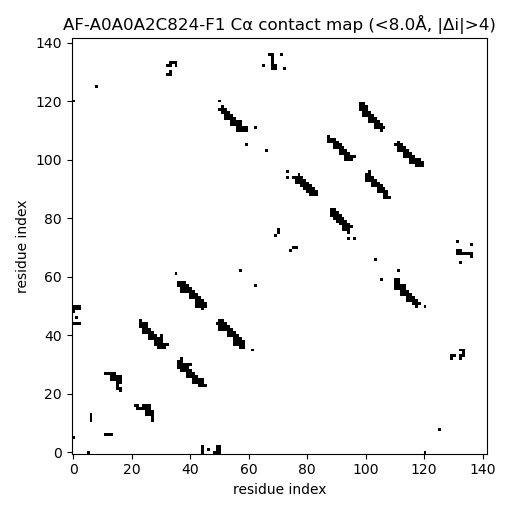 N 1
ATOM 994 C CA . SER A 1 125 ? -10.772 -4.131 -4.190 1.00 51.53 125 SER A CA 1
ATOM 995 C C . SER A 1 125 ? -9.834 -4.501 -3.023 1.00 51.53 125 SER A C 1
ATOM 997 O O . SER A 1 125 ? -8.707 -4.920 -3.277 1.00 51.53 125 SER A O 1
ATOM 999 N N . LEU A 1 126 ? -10.243 -4.479 -1.742 1.00 50.97 126 LEU A N 1
ATOM 1000 C CA . LEU A 1 126 ? -9.269 -4.717 -0.651 1.00 50.97 126 LEU A CA 1
ATOM 1001 C C . LEU A 1 126 ? -8.677 -6.134 -0.630 1.00 50.97 126 LEU A C 1
ATOM 1003 O O . LEU A 1 126 ? -7.483 -6.279 -0.390 1.00 50.97 126 LEU A O 1
ATOM 1007 N N . ARG A 1 127 ? -9.457 -7.190 -0.934 1.00 50.22 127 ARG A N 1
ATOM 1008 C CA . ARG A 1 127 ? -8.875 -8.549 -1.085 1.00 50.22 127 ARG A CA 1
ATOM 1009 C C . ARG A 1 127 ? -7.933 -8.620 -2.279 1.00 50.22 127 ARG A C 1
ATOM 1011 O O . ARG A 1 127 ? -6.966 -9.370 -2.241 1.00 50.22 127 ARG A O 1
ATOM 1018 N N . GLY A 1 128 ? -8.230 -7.869 -3.338 1.00 49.97 128 GLY A N 1
ATOM 1019 C CA . GLY A 1 128 ? -7.379 -7.755 -4.512 1.00 49.97 128 GLY A CA 1
ATOM 1020 C C . GLY A 1 128 ? -6.047 -7.104 -4.162 1.00 49.97 128 GLY A C 1
ATOM 1021 O O . GLY A 1 128 ? -5.021 -7.659 -4.549 1.00 49.97 128 GLY A O 1
ATOM 1022 N N . PHE A 1 129 ? -6.080 -6.014 -3.390 1.00 53.19 129 PHE A N 1
ATOM 1023 C CA . PHE A 1 129 ? -4.911 -5.242 -2.982 1.00 53.19 129 PHE A CA 1
ATOM 1024 C C . PHE A 1 129 ? -4.034 -5.976 -1.962 1.00 53.19 129 PHE A C 1
ATOM 1026 O O . PHE A 1 129 ? -2.831 -6.096 -2.154 1.00 53.19 129 PHE A O 1
ATOM 1033 N N . LEU A 1 130 ? -4.642 -6.612 -0.958 1.00 52.44 130 LEU A N 1
ATOM 1034 C CA . LEU A 1 130 ? -3.937 -7.517 -0.040 1.00 52.44 130 LEU A CA 1
ATOM 1035 C C . LEU A 1 130 ? -3.290 -8.693 -0.777 1.00 52.44 130 LEU A C 1
ATOM 1037 O O . LEU A 1 130 ? -2.205 -9.122 -0.406 1.00 52.44 130 LEU A O 1
ATOM 1041 N N . LYS A 1 131 ? -3.918 -9.171 -1.862 1.00 49.06 131 LYS A N 1
ATOM 1042 C CA . LYS A 1 131 ? -3.339 -10.189 -2.750 1.00 49.06 131 LYS A CA 1
ATOM 1043 C C . LYS A 1 131 ? -2.192 -9.684 -3.632 1.00 49.06 131 LYS A C 1
ATOM 1045 O O . LYS A 1 131 ? -1.504 -10.515 -4.212 1.00 49.06 131 LYS A O 1
ATOM 1050 N N . ILE A 1 132 ? -1.988 -8.370 -3.792 1.00 49.91 132 ILE A N 1
ATOM 1051 C CA . ILE A 1 132 ? -0.848 -7.823 -4.561 1.00 49.91 132 ILE A CA 1
ATOM 1052 C C . ILE A 1 132 ? 0.468 -8.169 -3.868 1.00 49.91 132 ILE A C 1
ATOM 1054 O O . ILE A 1 132 ? 1.438 -8.479 -4.550 1.00 49.91 132 ILE A O 1
ATOM 1058 N N . LEU A 1 133 ? 0.473 -8.202 -2.532 1.00 50.97 133 LEU A N 1
ATOM 1059 C CA . LEU A 1 133 ? 1.640 -8.571 -1.730 1.00 50.97 133 LEU A CA 1
ATOM 1060 C C . LEU A 1 133 ? 2.008 -10.069 -1.837 1.00 50.97 133 LEU A C 1
ATOM 1062 O O . LEU A 1 133 ? 2.959 -10.487 -1.194 1.00 50.97 133 LEU A O 1
ATOM 1066 N N . ILE A 1 134 ? 1.263 -10.884 -2.605 1.00 44.56 134 ILE A N 1
ATOM 1067 C CA . ILE A 1 134 ? 1.317 -12.359 -2.516 1.00 44.56 134 ILE A CA 1
ATOM 1068 C C . ILE A 1 134 ? 1.359 -13.106 -3.848 1.00 44.56 134 ILE A C 1
ATOM 1070 O O . ILE A 1 134 ? 1.237 -14.332 -3.851 1.00 44.56 134 ILE A O 1
ATOM 1074 N N . THR A 1 135 ? 1.530 -12.465 -5.003 1.00 43.78 135 THR A N 1
ATOM 1075 C CA . THR A 1 135 ? 1.991 -13.282 -6.135 1.00 43.78 135 THR A CA 1
ATOM 1076 C C . THR A 1 135 ? 3.462 -13.563 -5.912 1.00 43.78 135 THR A C 1
ATOM 1078 O O . THR A 1 135 ? 4.304 -12.805 -6.382 1.00 43.78 135 THR A O 1
ATOM 1081 N N . GLN A 1 136 ? 3.740 -14.658 -5.189 1.00 42.75 136 GLN A N 1
ATOM 1082 C CA . GLN A 1 136 ? 4.970 -15.411 -5.364 1.00 42.75 136 GLN A CA 1
ATOM 1083 C C . GLN A 1 136 ? 5.170 -15.521 -6.866 1.00 42.75 136 GLN A C 1
ATOM 1085 O O . GLN A 1 136 ? 4.420 -16.214 -7.558 1.00 42.75 136 GLN A O 1
ATOM 1090 N N . ILE A 1 137 ? 6.113 -14.746 -7.383 1.00 42.97 137 ILE A N 1
ATOM 1091 C CA . ILE A 1 137 ? 6.600 -14.956 -8.731 1.00 42.97 137 ILE A CA 1
ATOM 1092 C C . ILE A 1 137 ? 7.138 -16.384 -8.678 1.00 42.97 137 ILE A C 1
ATOM 1094 O O . ILE A 1 137 ? 8.018 -16.638 -7.852 1.00 42.97 137 ILE A O 1
ATOM 1098 N N . PRO A 1 138 ? 6.606 -17.342 -9.458 1.00 41.72 138 PRO A N 1
ATOM 1099 C CA . PRO A 1 138 ? 7.282 -18.618 -9.571 1.00 41.72 138 PRO A CA 1
ATOM 1100 C C . PRO A 1 138 ? 8.685 -18.292 -10.076 1.00 41.72 138 PRO A C 1
ATOM 1102 O O . PRO A 1 138 ? 8.844 -17.782 -11.187 1.00 41.72 138 PRO A O 1
ATOM 1105 N N . LEU A 1 139 ? 9.690 -18.503 -9.220 1.00 39.78 139 LEU A N 1
ATOM 1106 C CA . LEU A 1 139 ? 11.085 -18.475 -9.630 1.00 39.78 139 LEU A CA 1
ATOM 1107 C C . LEU A 1 139 ? 11.174 -19.321 -10.906 1.00 39.78 139 LEU A C 1
ATOM 1109 O O . LEU A 1 139 ? 10.623 -20.430 -10.917 1.00 39.78 139 LEU A O 1
ATOM 1113 N N . PRO A 1 140 ? 11.801 -18.833 -11.990 1.00 34.09 140 PRO A N 1
ATOM 1114 C CA . PRO A 1 140 ? 12.093 -19.716 -13.102 1.00 34.09 140 PRO A CA 1
ATOM 1115 C C . PRO A 1 140 ? 12.918 -20.871 -12.531 1.00 34.09 140 PRO A C 1
ATOM 1117 O O . PRO A 1 140 ? 13.968 -20.644 -11.933 1.00 34.09 140 PRO A O 1
ATOM 1120 N N . LEU A 1 141 ? 12.394 -22.094 -12.642 1.00 37.56 141 LEU A N 1
ATOM 1121 C CA . LEU A 1 141 ? 13.169 -23.306 -12.409 1.00 37.56 141 LEU A CA 1
ATOM 1122 C C . LEU A 1 141 ? 14.340 -23.262 -13.395 1.00 37.56 141 LEU A C 1
ATOM 1124 O O . LEU A 1 141 ? 14.131 -23.418 -14.599 1.00 37.56 141 LEU A O 1
ATOM 1128 N N . ILE A 1 142 ? 15.530 -22.955 -12.877 1.00 49.19 142 ILE A N 1
ATOM 1129 C CA . ILE A 1 142 ? 16.806 -23.148 -13.570 1.00 49.19 142 ILE A CA 1
ATOM 1130 C C . ILE A 1 142 ? 17.230 -24.596 -13.346 1.00 49.19 142 ILE A C 1
ATOM 1132 O O . ILE A 1 142 ? 17.120 -25.054 -12.185 1.00 49.19 142 ILE A O 1
#

Solvent-accessible surface area (backbone atoms only — not comparable to full-atom values): 8107 Å² total; per-residue (Å²): 74,54,68,68,58,53,25,68,73,69,76,46,79,69,42,72,49,96,49,103,84,40,95,40,34,29,34,40,63,76,42,72,56,78,83,40,69,28,54,32,44,37,40,33,42,44,93,91,72,14,52,49,36,41,36,37,31,24,56,59,89,53,42,64,59,48,55,48,23,46,34,73,73,72,40,74,60,80,41,76,50,74,51,64,87,92,60,73,58,31,44,35,38,29,37,73,66,82,79,25,40,40,38,38,38,41,38,90,89,49,59,22,34,44,33,39,34,64,66,74,84,70,95,66,56,69,70,54,55,63,45,43,66,50,55,74,71,77,71,79,88,125

Organism: NCBI:txid59924

Foldseek 3Di:
DAQVVVCVVQVHDWDADPDPPQPFKTKDAQDAQQNFTFGMWMWGADPPQGTFKIKTFHAPVCVVVLQVLCCVPQNAFPDWDFDDPPDFTKIKGWGDPPPKIWIWIDGPPGGIMIMIGDDDPDDDPPVVVSCSSPPPPPDPPD

Radius of gyration: 15.5 Å; Cα contacts (8 Å, |Δi|>4): 254; chains: 1; bounding box: 37×42×35 Å

Sequence (142 aa):
MDLQKVESHLGISFSPIKEETTQNLFEVKDIQISGLPVEVLRVRIENEDGLKQLAYEIDNENMTEVLAGLRYRFGPPVGTSVDVEGGSPQQQWIWHTGEDVIVAVTSEHRPFVLSYRPSLLDHFSLRGFLKILITQIPLPLI

Secondary structure (DSSP, 8-state):
--HHHHHHHHT---EE---TT-TTEEEEEEEEETTEEEEEEEEEEETTTEEEEEEEEE-GGGHHHHHHHHHHHH-S-SEEEEE-SSSS-EEEEEEEETTEEEEEEEETTEEEEEEEE-S---SSSHHHHHGGGG--------

Mean predicted aligned error: 9.3 Å